Protein AF-A0A484Z1Q2-F1 (afdb_monomer)

Sequence (122 aa):
MNGKHIALFLGIALLGGCTNTKTSPERHAYYFVSHKSSFVGGNYTSSVSQNYRLNVPQFRELYARGKADRAAGRTQEEASAYA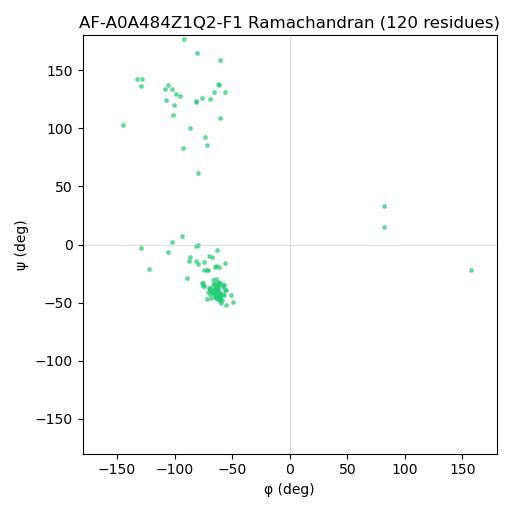QSIRDQLKQDASTDHSFNGNASDTWTSGMEEKDAILFGQ

Solvent-accessible surface area (backbone atoms only — not comparable to full-atom values): 7181 Å² total; per-residue (Å²): 135,66,68,71,56,57,54,53,54,52,56,56,60,66,64,56,76,74,67,64,89,58,54,71,38,47,49,51,24,42,52,48,33,69,58,32,52,95,41,65,40,90,91,54,97,56,52,49,71,58,48,24,66,69,40,29,61,59,35,45,49,55,53,50,48,56,52,50,40,51,74,72,64,57,50,71,66,58,54,48,53,53,52,46,53,53,51,55,50,49,60,60,70,31,53,44,79,43,70,51,96,88,41,94,85,55,66,51,76,44,63,68,54,70,76,45,41,45,78,74,73,98

Nearest PDB structures (foldseek):
  4uic-assembly1_A  TM=3.948E-01  e=6.169E+00  Geobacillus stearothermophilus
  8g3k-assembly1_B  TM=2.793E-01  e=9.052E+00  synthetic construct

Organism: NCBI:txid69218

Structure (mmCIF, N/CA/C/O backbone):
data_AF-A0A484Z1Q2-F1
#
_entry.id   AF-A0A484Z1Q2-F1
#
loop_
_atom_site.group_PDB
_atom_site.id
_atom_site.type_symbol
_atom_site.label_atom_id
_atom_site.label_alt_id
_atom_site.label_comp_id
_atom_site.label_asym_id
_atom_site.label_entity_id
_atom_site.label_seq_id
_atom_site.pdbx_PDB_ins_code
_atom_site.Cartn_x
_atom_site.Cartn_y
_atom_site.Cartn_z
_atom_site.occupancy
_atom_site.B_iso_or_equiv
_atom_site.auth_seq_id
_atom_site.auth_comp_id
_atom_site.auth_asym_id
_atom_site.auth_atom_id
_atom_site.pdbx_PDB_model_num
ATOM 1 N N . MET A 1 1 ? -45.320 18.860 -24.587 1.00 49.09 1 MET A N 1
ATOM 2 C CA . MET A 1 1 ? -44.257 18.087 -23.902 1.00 49.09 1 MET A CA 1
ATOM 3 C C . MET A 1 1 ? -44.031 18.725 -22.537 1.00 49.09 1 MET A C 1
ATOM 5 O O . MET A 1 1 ? -43.560 19.851 -22.475 1.00 49.09 1 MET A O 1
ATOM 9 N N . ASN A 1 2 ? -44.499 18.084 -21.462 1.00 47.12 2 ASN A N 1
ATOM 10 C CA . ASN A 1 2 ? -44.590 18.707 -20.136 1.00 47.12 2 ASN A CA 1
ATOM 11 C C . ASN A 1 2 ? -43.213 18.794 -19.461 1.00 47.12 2 ASN A C 1
ATOM 13 O O . ASN A 1 2 ? -42.553 17.772 -19.279 1.00 47.12 2 ASN A O 1
ATOM 17 N N . GLY A 1 3 ? -42.815 19.999 -19.031 1.00 54.09 3 GLY A N 1
ATOM 18 C CA . GLY A 1 3 ? -41.515 20.287 -18.398 1.00 54.09 3 GLY A CA 1
ATOM 19 C C . GLY A 1 3 ? -41.190 19.448 -17.153 1.00 54.09 3 GLY A C 1
ATOM 20 O O . GLY A 1 3 ? -40.026 19.310 -16.790 1.00 54.09 3 GLY A O 1
ATOM 21 N N . LYS A 1 4 ? -42.195 18.788 -16.561 1.00 54.75 4 LYS A N 1
ATOM 22 C CA . LYS A 1 4 ? -42.025 17.793 -15.491 1.00 54.75 4 LYS A CA 1
ATOM 23 C C . LYS A 1 4 ? -41.195 16.576 -15.920 1.00 54.75 4 LYS A C 1
ATOM 25 O O . LYS A 1 4 ? -40.442 16.048 -15.111 1.00 54.75 4 LYS A O 1
ATOM 30 N N . HIS A 1 5 ? -41.283 16.155 -17.184 1.00 56.66 5 HIS A N 1
ATOM 31 C CA . HIS A 1 5 ? -40.486 15.034 -17.690 1.00 56.66 5 HIS A CA 1
ATOM 32 C C . HIS A 1 5 ? -39.029 15.440 -17.932 1.00 56.66 5 HIS A C 1
ATOM 34 O O . HIS A 1 5 ? -38.128 14.665 -17.640 1.00 56.66 5 HIS A O 1
ATOM 40 N N . ILE A 1 6 ? -38.786 16.676 -18.380 1.00 60.56 6 ILE A N 1
ATOM 41 C CA . ILE A 1 6 ? -37.429 17.194 -18.615 1.00 60.56 6 ILE A CA 1
ATOM 42 C C . ILE A 1 6 ? -36.652 17.286 -17.291 1.00 60.56 6 ILE A C 1
ATOM 44 O O . ILE A 1 6 ? -35.511 16.840 -17.223 1.00 60.56 6 ILE A O 1
ATOM 48 N N . ALA A 1 7 ? -37.286 17.768 -16.217 1.00 59.91 7 ALA A N 1
ATOM 49 C CA . ALA A 1 7 ? -36.662 17.840 -14.892 1.00 59.91 7 ALA A CA 1
ATOM 50 C C . ALA A 1 7 ? -36.322 16.454 -14.306 1.00 59.91 7 ALA A C 1
ATOM 52 O O . ALA A 1 7 ? -35.268 16.284 -13.695 1.00 59.91 7 ALA A O 1
ATOM 53 N N . LEU A 1 8 ? -37.176 15.449 -14.536 1.00 59.50 8 LEU A N 1
ATOM 54 C CA . LEU A 1 8 ? -36.933 14.075 -14.088 1.00 59.50 8 LEU A CA 1
ATOM 55 C C . LEU A 1 8 ? -35.751 13.430 -14.835 1.00 59.50 8 LEU A C 1
ATOM 57 O O . LEU A 1 8 ? -34.919 12.771 -14.216 1.00 59.50 8 LEU A O 1
ATOM 61 N N . PHE A 1 9 ? -35.637 13.663 -16.14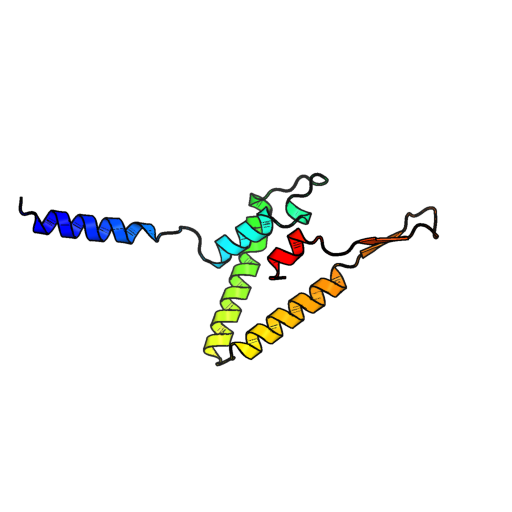7 1.00 59.56 9 PHE A N 1
ATOM 62 C CA . PHE A 1 9 ? -34.519 13.150 -16.947 1.00 59.56 9 PHE A CA 1
ATOM 63 C C . PHE A 1 9 ? -33.184 13.840 -16.620 1.00 59.56 9 PHE A C 1
ATOM 65 O O . PHE A 1 9 ? -32.160 13.160 -16.541 1.00 59.56 9 PHE A O 1
ATOM 72 N N . LEU A 1 10 ? -33.177 15.152 -16.347 1.00 60.28 10 LEU A N 1
ATOM 73 C CA . LEU A 1 10 ? -31.969 15.854 -15.889 1.00 60.28 10 LEU A CA 1
ATOM 74 C C . LEU A 1 10 ? -31.515 15.405 -14.489 1.00 60.28 10 LEU A C 1
ATOM 76 O O . LEU A 1 10 ? -30.313 15.295 -14.250 1.00 60.28 10 LEU A O 1
ATOM 80 N N . GLY A 1 11 ? -32.449 15.086 -13.585 1.00 59.09 11 GLY A N 1
ATOM 81 C CA . GLY A 1 11 ? -32.124 14.571 -12.250 1.00 59.09 11 GLY A CA 1
ATOM 82 C C . GLY A 1 11 ? -31.410 13.213 -12.276 1.00 59.09 11 GLY A C 1
ATOM 83 O O . GLY A 1 11 ? -30.476 12.993 -11.509 1.00 59.09 11 GLY A O 1
ATOM 84 N N . ILE A 1 12 ? -31.789 12.322 -13.198 1.00 59.62 12 ILE A N 1
ATOM 85 C CA . ILE A 1 12 ? -31.157 11.000 -13.354 1.00 59.62 12 ILE A CA 1
ATOM 86 C C . ILE A 1 12 ? -29.775 11.120 -14.020 1.00 59.62 12 ILE A C 1
ATOM 88 O O . ILE A 1 12 ? -28.843 10.416 -13.630 1.00 59.62 12 ILE A O 1
ATOM 92 N N . ALA A 1 13 ? -29.602 12.049 -14.967 1.00 59.50 13 ALA A N 1
ATOM 93 C CA . ALA A 1 13 ? -28.312 12.292 -15.618 1.00 59.50 13 ALA A CA 1
ATOM 94 C C . ALA A 1 13 ? -27.248 12.849 -14.649 1.00 59.50 13 ALA A C 1
ATOM 96 O O . ALA A 1 13 ? -26.076 12.489 -14.751 1.00 59.50 13 ALA A O 1
ATOM 97 N N . LEU A 1 14 ? -27.651 13.662 -13.665 1.00 55.22 14 LEU A N 1
ATOM 98 C CA . LEU A 1 14 ? -26.743 14.212 -12.648 1.00 55.22 14 LEU A CA 1
ATOM 99 C C . LEU A 1 14 ? -26.314 13.177 -11.589 1.00 55.22 14 LEU A C 1
ATOM 101 O O . LEU A 1 14 ? -25.245 13.320 -11.001 1.00 55.22 14 LEU A O 1
ATOM 105 N N . LEU A 1 15 ? -27.079 12.097 -11.395 1.00 55.31 15 LEU A N 1
ATOM 106 C CA . LEU A 1 15 ? -26.704 10.976 -10.518 1.00 55.31 15 LEU A CA 1
ATOM 107 C C . LEU A 1 15 ? -25.737 9.977 -11.189 1.00 55.31 15 LEU A C 1
ATOM 109 O O . LEU A 1 15 ? -25.100 9.178 -10.503 1.00 55.31 15 LEU A O 1
ATOM 113 N N . GLY A 1 16 ? -25.572 10.035 -12.517 1.00 55.06 16 GLY A N 1
ATOM 114 C CA . GLY A 1 16 ? -24.640 9.180 -13.271 1.00 55.06 16 GLY A CA 1
ATOM 115 C C . GLY A 1 16 ? -23.157 9.555 -13.120 1.00 55.06 16 GLY A C 1
ATOM 116 O O . GLY A 1 16 ? -22.279 8.745 -13.430 1.00 55.06 16 GLY A O 1
ATOM 117 N N . GLY A 1 17 ? -22.864 10.752 -12.598 1.00 49.34 17 GLY A N 1
ATOM 118 C CA . GLY A 1 17 ? -21.502 11.27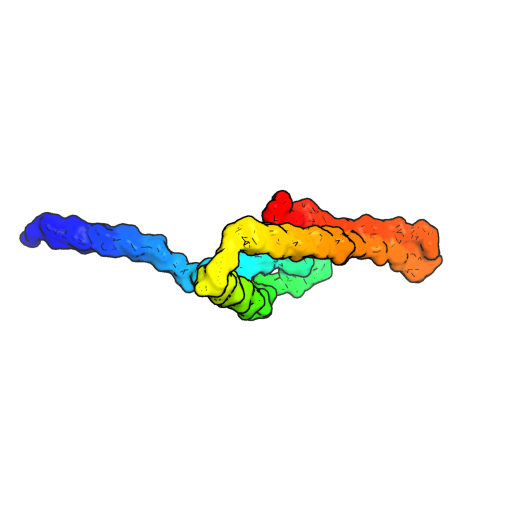5 -12.425 1.00 49.34 17 GLY A CA 1
ATOM 119 C C . GLY A 1 17 ? -20.666 10.583 -11.339 1.00 49.34 17 GLY A C 1
ATOM 120 O O . GLY A 1 17 ? -19.457 10.792 -11.275 1.00 49.34 17 GLY A O 1
ATOM 121 N N . CYS A 1 18 ? -21.267 9.727 -10.506 1.00 56.47 18 CYS A N 1
ATOM 122 C CA . CYS A 1 18 ? -20.554 8.971 -9.468 1.00 56.47 18 CYS A CA 1
ATOM 123 C C . CYS A 1 18 ? -20.107 7.570 -9.912 1.00 56.47 18 CYS A C 1
ATOM 125 O O . CYS A 1 18 ? -19.597 6.802 -9.094 1.00 56.47 18 CYS A O 1
ATOM 127 N N . THR A 1 19 ? -20.248 7.222 -11.194 1.00 54.78 19 THR A N 1
ATOM 128 C CA . THR A 1 19 ? -19.752 5.947 -11.735 1.00 54.78 19 THR A CA 1
ATOM 129 C C . THR A 1 19 ? -18.245 6.018 -11.994 1.00 54.78 19 THR A C 1
ATOM 131 O O . THR A 1 19 ? -17.758 5.887 -13.114 1.00 54.78 19 THR A O 1
ATOM 134 N N . ASN A 1 20 ? -17.458 6.234 -10.936 1.00 57.72 20 ASN A N 1
ATOM 135 C CA . ASN A 1 20 ? -16.029 5.963 -11.023 1.00 57.72 20 ASN A CA 1
ATOM 136 C C . ASN A 1 20 ? -15.885 4.465 -11.328 1.00 57.72 20 ASN A C 1
ATOM 138 O O . ASN A 1 20 ? -16.208 3.626 -10.490 1.00 57.72 20 ASN A O 1
ATOM 142 N N . THR A 1 21 ? -15.472 4.133 -12.552 1.00 70.81 21 THR A N 1
ATOM 143 C CA . THR A 1 21 ? -15.410 2.745 -13.044 1.00 70.81 21 THR A CA 1
ATOM 144 C C . THR A 1 21 ? -14.456 1.880 -12.228 1.00 70.81 21 THR A C 1
ATOM 146 O O . THR A 1 21 ? -14.562 0.657 -12.260 1.00 70.81 21 THR A O 1
ATOM 149 N N . LYS A 1 22 ? -13.541 2.511 -11.482 1.00 79.75 22 LYS A N 1
ATOM 150 C CA . LYS A 1 22 ? -12.619 1.842 -10.570 1.00 79.75 22 LYS A CA 1
ATOM 151 C C . LYS A 1 22 ? -13.168 1.837 -9.152 1.00 79.75 22 LYS A C 1
ATOM 153 O O . LYS A 1 22 ? -13.465 2.880 -8.563 1.00 79.75 22 LYS A O 1
ATOM 158 N N . THR A 1 23 ? -13.207 0.645 -8.577 1.00 90.44 23 THR A N 1
ATOM 159 C CA . THR A 1 23 ? -13.467 0.435 -7.154 1.00 90.44 23 THR A CA 1
ATOM 160 C C . THR A 1 23 ? -12.396 1.122 -6.297 1.00 90.44 23 THR A C 1
ATOM 162 O O . THR A 1 23 ? -11.284 1.391 -6.750 1.00 90.44 23 THR A O 1
ATOM 165 N N . SER A 1 24 ? -12.702 1.393 -5.025 1.00 90.69 24 SER A N 1
ATOM 166 C CA . SER A 1 24 ? -11.734 1.980 -4.083 1.00 90.69 24 SER A CA 1
ATOM 167 C C . SER A 1 24 ? -10.362 1.270 -4.056 1.00 90.69 24 SER A C 1
ATOM 169 O O . SER A 1 24 ? -9.356 1.959 -4.244 1.00 90.69 24 SER A O 1
ATOM 171 N N . PRO A 1 25 ? -10.273 -0.077 -3.930 1.00 93.19 25 PRO A N 1
ATOM 172 C CA . PRO A 1 25 ? -8.981 -0.770 -3.964 1.00 93.19 25 PRO A CA 1
ATOM 173 C C . PRO A 1 25 ? -8.230 -0.585 -5.286 1.00 93.19 25 PRO A C 1
ATOM 175 O O . PRO A 1 25 ? -7.011 -0.478 -5.277 1.00 93.19 25 PRO A O 1
ATOM 178 N N . GLU A 1 26 ? -8.925 -0.495 -6.420 1.00 93.00 26 GLU A N 1
ATOM 179 C CA . GLU A 1 26 ? -8.285 -0.263 -7.721 1.00 93.00 26 GLU A CA 1
ATOM 180 C C . GLU A 1 26 ? -7.713 1.147 -7.835 1.00 93.00 26 GLU A 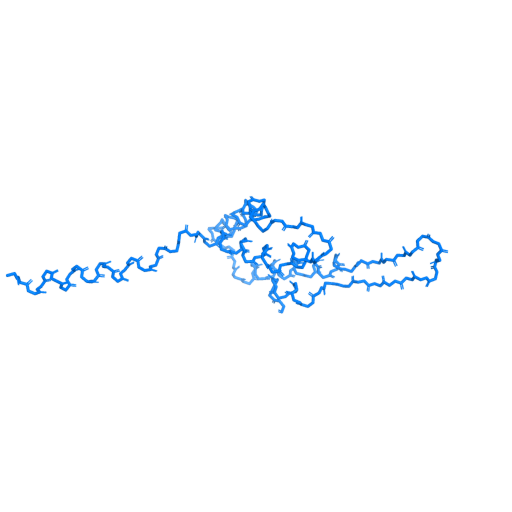C 1
ATOM 182 O O . GLU A 1 26 ? -6.606 1.327 -8.336 1.00 93.00 26 GLU A O 1
ATOM 187 N N . ARG A 1 27 ? -8.422 2.161 -7.336 1.00 92.31 27 ARG A N 1
ATOM 188 C CA . ARG A 1 27 ? -7.889 3.529 -7.326 1.00 92.31 27 ARG A CA 1
ATOM 189 C C . ARG A 1 27 ? -6.659 3.645 -6.434 1.00 92.31 27 ARG A C 1
ATOM 191 O O . ARG A 1 27 ? -5.683 4.258 -6.850 1.00 92.31 27 ARG A O 1
ATOM 198 N N . HIS A 1 28 ? -6.695 3.047 -5.243 1.00 93.00 28 HIS A N 1
ATOM 199 C CA . HIS A 1 28 ? -5.557 3.087 -4.324 1.00 93.00 28 HIS A CA 1
ATOM 200 C C . HIS A 1 28 ? -4.372 2.274 -4.843 1.00 93.00 28 HIS A C 1
ATOM 202 O O . HIS A 1 28 ? -3.249 2.761 -4.776 1.00 93.00 28 HIS A O 1
ATOM 208 N N . ALA A 1 29 ? -4.613 1.113 -5.459 1.00 93.62 29 ALA A N 1
ATOM 209 C CA . ALA A 1 29 ? -3.561 0.354 -6.126 1.00 93.62 29 ALA A CA 1
ATOM 210 C C . ALA A 1 29 ? -2.918 1.164 -7.257 1.00 93.62 29 ALA A C 1
ATOM 212 O O . ALA A 1 29 ? -1.696 1.240 -7.329 1.00 93.62 29 ALA A O 1
ATOM 213 N N . TYR A 1 30 ? -3.728 1.797 -8.115 1.00 92.88 30 TYR A N 1
ATOM 214 C CA . TYR A 1 30 ? -3.226 2.629 -9.210 1.00 92.88 30 TYR A CA 1
ATOM 215 C C . TYR A 1 30 ? -2.395 3.806 -8.693 1.00 92.88 30 TYR A C 1
ATOM 217 O O . TYR A 1 30 ? -1.279 4.012 -9.159 1.00 92.88 30 TYR A O 1
ATOM 225 N N . TYR A 1 31 ? -2.918 4.533 -7.702 1.00 91.94 31 TYR A N 1
ATOM 226 C CA . TYR A 1 31 ? -2.222 5.664 -7.094 1.00 91.94 31 TYR A CA 1
ATOM 227 C C . TYR A 1 31 ? -0.892 5.239 -6.465 1.00 91.94 31 TYR A C 1
ATOM 229 O O . TYR A 1 31 ? 0.124 5.890 -6.682 1.00 91.94 31 TYR A O 1
ATOM 237 N N . PHE A 1 32 ? -0.877 4.120 -5.741 1.00 91.38 32 PHE A N 1
ATOM 238 C CA . PHE A 1 32 ? 0.338 3.586 -5.137 1.00 91.38 32 PHE A CA 1
ATOM 239 C C . PHE A 1 32 ? 1.406 3.276 -6.191 1.00 91.38 32 PHE A C 1
ATOM 241 O O . PHE A 1 32 ? 2.535 3.753 -6.089 1.00 91.38 32 PHE A O 1
ATOM 248 N N . VAL A 1 33 ? 1.052 2.537 -7.250 1.00 90.50 33 VAL A N 1
ATOM 249 C CA . VAL A 1 33 ? 2.039 2.137 -8.267 1.00 90.50 33 VAL A CA 1
ATOM 250 C C . VAL A 1 33 ? 2.512 3.287 -9.152 1.00 90.50 33 VAL A C 1
ATOM 252 O O . VAL A 1 33 ? 3.582 3.185 -9.744 1.00 90.50 33 VAL A O 1
ATOM 255 N N . SER A 1 34 ? 1.737 4.368 -9.256 1.00 89.44 34 SER A N 1
ATOM 256 C CA . SER A 1 34 ? 2.109 5.544 -10.046 1.00 89.44 34 SER A CA 1
ATOM 257 C C . SER A 1 34 ? 2.951 6.563 -9.277 1.00 89.44 34 SER A C 1
ATOM 259 O O . SER A 1 34 ? 3.442 7.500 -9.895 1.00 89.44 34 SER A O 1
ATOM 261 N N . HIS A 1 35 ? 3.087 6.423 -7.956 1.00 89.19 35 HIS A N 1
ATOM 262 C CA . HIS A 1 35 ? 3.813 7.388 -7.119 1.00 89.19 35 HIS A CA 1
ATOM 263 C C . HIS A 1 35 ? 4.968 6.766 -6.339 1.00 89.19 35 HIS A C 1
ATOM 265 O O . HIS A 1 35 ? 5.884 7.487 -5.956 1.00 89.19 35 HIS A O 1
ATOM 271 N N . LYS A 1 36 ? 4.964 5.445 -6.124 1.00 86.56 36 LYS A N 1
ATOM 272 C CA . LYS A 1 36 ? 6.056 4.791 -5.409 1.00 86.56 36 LYS A CA 1
ATOM 273 C C . LYS A 1 36 ? 7.333 4.810 -6.245 1.00 86.56 36 LYS A C 1
ATOM 275 O O . LYS A 1 36 ? 7.368 4.274 -7.353 1.00 86.56 36 LYS A O 1
ATOM 280 N N . SER A 1 37 ? 8.409 5.328 -5.671 1.00 82.31 37 SER A N 1
ATOM 281 C CA . SER A 1 37 ? 9.698 5.566 -6.327 1.00 82.31 37 SER A CA 1
ATOM 282 C C . SER A 1 37 ? 10.314 4.308 -6.927 1.00 82.31 37 SER A C 1
ATOM 284 O O . SER A 1 37 ? 10.846 4.359 -8.029 1.00 82.31 37 SER A O 1
ATOM 286 N N . SER A 1 38 ? 10.141 3.144 -6.300 1.00 77.31 38 SER A N 1
ATOM 287 C CA . SER A 1 38 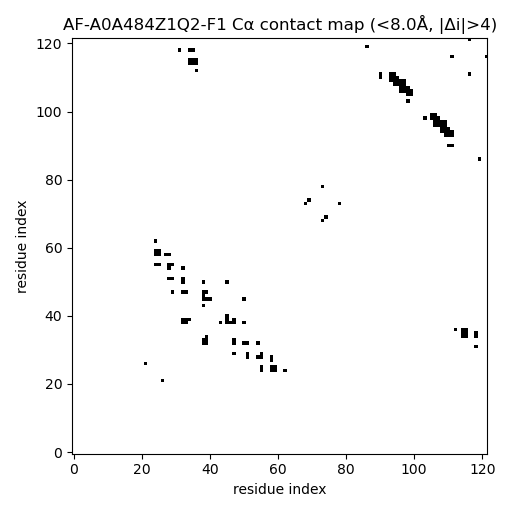? 10.596 1.865 -6.872 1.00 77.31 38 SER A CA 1
ATOM 288 C C . SER A 1 38 ? 9.874 1.461 -8.167 1.00 77.31 38 SER A C 1
ATOM 290 O O . SER A 1 38 ? 10.374 0.619 -8.906 1.00 77.31 38 SER A O 1
ATOM 292 N N . PHE A 1 39 ? 8.699 2.032 -8.450 1.00 78.00 39 PHE A N 1
ATOM 293 C CA . PHE A 1 39 ? 7.927 1.787 -9.671 1.00 78.00 39 PHE A CA 1
ATOM 294 C C . PHE A 1 39 ? 7.982 2.935 -10.676 1.00 78.00 39 PHE A C 1
ATOM 296 O O . PHE A 1 39 ? 7.453 2.768 -11.769 1.00 78.00 39 PHE A O 1
ATOM 303 N N . VAL A 1 40 ? 8.580 4.080 -10.346 1.00 74.12 40 VAL A N 1
ATOM 304 C CA . VAL A 1 40 ? 8.688 5.231 -11.267 1.00 74.12 40 VAL A CA 1
ATOM 305 C C . VAL A 1 40 ? 10.108 5.784 -11.388 1.00 74.12 40 VAL A C 1
ATOM 307 O O . VAL A 1 40 ? 10.348 6.707 -12.161 1.00 74.12 40 VAL A O 1
ATOM 310 N N . GLY A 1 41 ? 11.057 5.239 -10.629 1.00 68.44 41 GLY A N 1
ATOM 311 C CA . GLY A 1 41 ? 12.452 5.652 -10.641 1.00 68.44 41 GLY A CA 1
ATOM 312 C C . GLY A 1 41 ? 13.108 5.353 -11.985 1.00 68.44 41 GLY A C 1
ATOM 313 O O . GLY A 1 41 ? 13.031 4.235 -12.488 1.00 68.44 41 GLY A O 1
ATOM 314 N N . GLY A 1 42 ? 13.795 6.351 -12.545 1.00 60.66 42 GLY A N 1
ATOM 315 C CA . GLY A 1 42 ? 14.376 6.305 -13.893 1.00 60.66 42 GLY A CA 1
ATOM 316 C C . GLY A 1 42 ? 15.474 5.258 -14.122 1.00 60.66 42 GLY A C 1
ATOM 317 O O . GLY A 1 42 ? 15.916 5.102 -15.255 1.00 60.66 42 GLY A O 1
ATOM 318 N N . ASN A 1 43 ? 15.897 4.527 -13.085 1.00 65.69 43 ASN A N 1
ATOM 319 C CA . ASN A 1 43 ? 16.885 3.450 -13.203 1.00 65.69 43 ASN A CA 1
ATOM 320 C C . ASN A 1 43 ? 16.305 2.126 -13.726 1.00 65.69 43 ASN A C 1
ATOM 322 O O . ASN A 1 43 ? 17.076 1.274 -14.163 1.00 65.69 43 ASN A O 1
ATOM 326 N N . TYR A 1 44 ? 14.983 1.930 -13.701 1.00 63.19 44 TYR A N 1
ATOM 327 C CA . TYR A 1 44 ? 14.349 0.688 -14.155 1.00 63.19 44 TYR A CA 1
ATOM 328 C C . TYR A 1 44 ? 13.232 0.971 -15.161 1.00 63.19 44 TYR A C 1
ATOM 330 O O . TYR A 1 44 ? 12.461 1.914 -15.004 1.00 63.19 44 TYR A O 1
ATOM 338 N N . THR A 1 45 ? 13.092 0.116 -16.181 1.00 66.94 45 THR A N 1
ATOM 339 C CA . THR A 1 45 ? 11.921 0.147 -17.067 1.00 66.94 45 THR A CA 1
ATOM 340 C C . THR A 1 45 ? 10.722 -0.426 -16.316 1.00 66.94 45 THR A C 1
ATOM 342 O O . THR A 1 45 ? 10.508 -1.640 -16.283 1.00 66.94 45 THR A O 1
ATOM 345 N N . SER A 1 46 ? 9.945 0.430 -15.669 1.00 75.12 46 SER A N 1
ATOM 346 C CA . SER A 1 46 ? 8.767 0.026 -14.910 1.00 75.12 46 SER A CA 1
ATOM 347 C C . SER A 1 46 ? 7.482 0.317 -15.687 1.00 75.12 46 SER A C 1
ATOM 349 O O . SER A 1 46 ? 7.276 1.391 -16.248 1.00 75.12 46 SER A O 1
ATOM 351 N N . SER A 1 47 ? 6.577 -0.661 -15.720 1.00 86.00 47 SER A N 1
ATOM 352 C CA . SER A 1 47 ? 5.257 -0.492 -16.326 1.00 86.00 47 SER A CA 1
ATOM 353 C C . SER A 1 47 ? 4.211 -0.273 -15.242 1.00 86.00 47 SER A C 1
ATOM 355 O O . SER A 1 47 ? 3.874 -1.193 -14.493 1.00 86.00 47 SER A O 1
ATOM 357 N N . VAL A 1 48 ? 3.649 0.938 -15.184 1.00 86.62 48 VAL A N 1
ATOM 358 C CA . VAL A 1 48 ? 2.546 1.273 -14.266 1.00 86.62 48 VAL A CA 1
ATOM 359 C C . VAL A 1 48 ? 1.364 0.323 -14.471 1.00 86.62 48 VAL A C 1
ATOM 361 O O . VAL A 1 48 ? 0.766 -0.127 -13.499 1.00 86.62 48 VAL A O 1
ATOM 364 N N . SER A 1 49 ? 1.046 -0.049 -15.716 1.00 87.25 49 SER A N 1
ATOM 365 C CA . SER A 1 49 ? -0.079 -0.945 -16.011 1.00 87.25 49 SER A CA 1
ATOM 366 C C . SER A 1 49 ? 0.167 -2.378 -15.529 1.00 87.25 49 SER A C 1
ATOM 368 O O . SER A 1 49 ? -0.750 -3.022 -15.013 1.00 87.25 49 SER A O 1
ATOM 370 N N . GLN A 1 50 ? 1.400 -2.874 -15.645 1.00 89.06 50 GLN A N 1
ATOM 371 C CA . GLN A 1 50 ? 1.772 -4.196 -15.147 1.00 89.06 50 GLN A CA 1
ATOM 372 C C . GLN A 1 50 ? 1.828 -4.212 -13.619 1.00 89.06 50 GLN A C 1
ATOM 374 O O . GLN A 1 50 ? 1.217 -5.082 -13.001 1.00 89.06 50 GLN A O 1
ATOM 379 N N . ASN A 1 51 ? 2.466 -3.212 -13.009 1.00 90.06 51 ASN A N 1
ATOM 380 C CA . ASN A 1 51 ? 2.514 -3.071 -11.556 1.00 90.06 51 ASN A CA 1
ATOM 381 C C . ASN A 1 51 ? 1.107 -2.925 -10.970 1.00 90.06 51 ASN A C 1
ATOM 383 O O . ASN A 1 51 ? 0.787 -3.585 -9.985 1.00 90.06 51 ASN A O 1
ATOM 387 N N . TYR A 1 52 ? 0.229 -2.153 -11.613 1.00 91.88 52 TYR A N 1
ATOM 388 C CA . TYR A 1 52 ? -1.179 -2.053 -11.235 1.00 91.88 52 TYR A CA 1
ATOM 389 C C . TYR A 1 52 ? -1.845 -3.434 -11.197 1.00 91.88 52 TYR A C 1
ATOM 391 O O . TYR A 1 52 ? -2.415 -3.812 -10.174 1.00 91.88 52 TYR A O 1
ATOM 399 N N . ARG A 1 53 ? -1.720 -4.228 -12.270 1.00 92.38 53 ARG A N 1
ATOM 400 C CA . ARG A 1 53 ? -2.297 -5.583 -12.334 1.00 92.38 53 ARG A CA 1
ATOM 401 C C . ARG A 1 53 ? -1.784 -6.498 -11.220 1.00 92.38 53 ARG A C 1
ATOM 403 O O . ARG A 1 53 ? -2.564 -7.300 -10.716 1.00 92.38 53 ARG A O 1
ATOM 410 N N . LEU A 1 54 ? -0.512 -6.370 -10.843 1.00 92.56 54 LEU A N 1
ATOM 411 C CA . LEU A 1 54 ? 0.103 -7.167 -9.779 1.00 92.56 54 LEU A CA 1
ATOM 412 C C . LEU A 1 54 ? -0.327 -6.724 -8.373 1.00 92.56 54 LEU A C 1
ATOM 414 O O . LEU A 1 54 ? -0.460 -7.564 -7.491 1.00 92.56 54 LEU A O 1
ATOM 418 N N . ASN A 1 55 ? -0.584 -5.430 -8.165 1.00 92.88 55 ASN A N 1
ATOM 419 C CA . ASN A 1 55 ? -0.899 -4.885 -6.840 1.00 92.88 55 ASN A CA 1
ATOM 420 C C . ASN A 1 55 ? -2.404 -4.909 -6.516 1.00 92.88 55 ASN A C 1
ATOM 422 O O . ASN A 1 55 ? -2.779 -5.045 -5.353 1.00 92.88 55 ASN A O 1
ATOM 426 N N . VAL A 1 56 ? -3.295 -4.822 -7.513 1.00 95.00 56 VAL A N 1
ATOM 427 C CA . VAL A 1 56 ? -4.758 -4.813 -7.287 1.00 95.00 56 VAL A CA 1
ATOM 428 C C . VAL A 1 56 ? -5.264 -5.960 -6.395 1.00 95.00 56 VAL A C 1
ATOM 430 O O . VAL A 1 56 ? -6.086 -5.676 -5.520 1.00 95.00 56 VAL A O 1
ATOM 433 N N . PRO A 1 57 ? -4.824 -7.227 -6.552 1.00 96.38 57 PRO A N 1
ATOM 434 C CA . PRO A 1 57 ? -5.268 -8.318 -5.682 1.00 96.38 57 PRO A CA 1
ATOM 435 C C . PRO A 1 57 ? -4.987 -8.059 -4.199 1.00 96.38 57 PRO A C 1
ATOM 437 O O . PRO A 1 57 ? -5.887 -8.227 -3.379 1.00 96.38 57 PRO A O 1
ATOM 440 N N . GLN A 1 58 ? -3.795 -7.555 -3.868 1.00 93.62 58 GLN A N 1
ATOM 441 C CA . GLN A 1 58 ? -3.411 -7.240 -2.491 1.00 93.62 58 GLN A CA 1
ATOM 442 C C . GLN A 1 58 ? -4.286 -6.126 -1.907 1.00 93.62 58 GLN A C 1
ATOM 444 O O . GLN A 1 58 ? -4.806 -6.252 -0.800 1.00 93.62 58 GLN A O 1
ATOM 449 N N . PHE A 1 59 ? -4.530 -5.055 -2.667 1.00 94.56 59 PHE A N 1
ATOM 450 C CA . PHE A 1 59 ? -5.439 -3.995 -2.223 1.00 94.56 59 PHE A CA 1
ATOM 451 C C . PHE A 1 59 ? -6.866 -4.522 -2.024 1.00 94.56 59 PHE A C 1
ATOM 453 O O . PHE A 1 59 ? -7.526 -4.163 -1.051 1.00 94.56 59 PHE A O 1
ATOM 460 N N . ARG A 1 60 ? -7.358 -5.404 -2.901 1.00 95.88 60 ARG A N 1
ATOM 461 C CA . ARG A 1 60 ? -8.680 -6.029 -2.732 1.00 95.88 60 ARG A CA 1
ATOM 462 C C . ARG A 1 60 ? -8.750 -6.885 -1.468 1.00 95.88 60 ARG A C 1
ATOM 464 O O . ARG A 1 60 ? -9.752 -6.804 -0.759 1.00 95.88 60 ARG A O 1
ATOM 471 N N . GLU A 1 61 ? -7.706 -7.652 -1.174 1.00 95.50 61 GLU A N 1
ATOM 472 C CA . GLU A 1 61 ? -7.616 -8.464 0.041 1.00 95.50 61 GLU A CA 1
ATOM 473 C C . GLU A 1 61 ? -7.619 -7.593 1.303 1.00 95.50 61 GLU A C 1
ATOM 475 O O . GLU A 1 61 ? -8.420 -7.834 2.206 1.00 95.50 61 GLU A O 1
ATOM 480 N N . LEU A 1 62 ? -6.815 -6.526 1.339 1.00 92.12 62 LEU A N 1
ATOM 481 C CA . LEU A 1 62 ? -6.787 -5.581 2.462 1.00 92.12 62 LEU A CA 1
ATOM 482 C C . LEU A 1 62 ? -8.166 -4.954 2.710 1.00 92.12 62 LEU A C 1
ATOM 484 O O . LEU A 1 62 ? -8.629 -4.883 3.849 1.00 92.12 62 LEU A O 1
ATOM 488 N N . TYR A 1 63 ? -8.871 -4.565 1.644 1.00 93.62 63 TYR A N 1
ATOM 489 C CA . TYR A 1 63 ? -10.245 -4.068 1.743 1.00 93.62 63 TYR A CA 1
ATOM 490 C C . TYR A 1 63 ? -11.231 -5.137 2.226 1.00 93.62 63 TYR A C 1
ATOM 492 O O . TYR A 1 63 ? -12.161 -4.825 2.974 1.00 93.62 63 TYR A O 1
ATOM 500 N N . ALA A 1 64 ? -11.071 -6.388 1.792 1.00 95.12 64 ALA A N 1
ATOM 501 C CA . ALA A 1 64 ? -11.897 -7.495 2.259 1.00 95.12 64 ALA A CA 1
ATOM 502 C C . ALA A 1 64 ? -11.673 -7.761 3.753 1.00 95.12 64 ALA A C 1
ATOM 504 O O . ALA A 1 64 ? -12.654 -7.849 4.494 1.00 95.12 64 ALA A O 1
ATOM 505 N N . ARG A 1 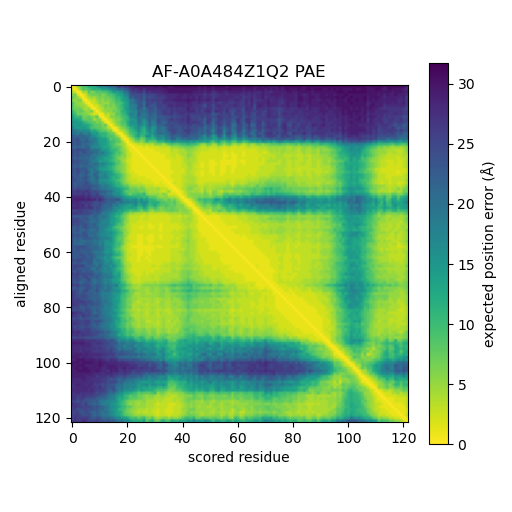65 ? -10.413 -7.777 4.206 1.00 92.56 65 ARG A N 1
ATOM 506 C CA . ARG A 1 65 ? -10.049 -7.887 5.623 1.00 92.56 65 ARG A CA 1
ATOM 507 C C . ARG A 1 65 ? -10.636 -6.737 6.436 1.00 92.56 65 ARG A C 1
ATOM 509 O O . ARG A 1 65 ? -11.315 -7.000 7.416 1.00 92.56 65 ARG A O 1
ATOM 516 N N . GLY A 1 66 ? -10.505 -5.489 5.986 1.00 91.38 66 GLY A N 1
ATOM 517 C CA . GLY A 1 66 ? -11.091 -4.340 6.688 1.00 91.38 66 GLY A CA 1
ATOM 518 C C . GLY A 1 66 ? -12.622 -4.405 6.812 1.00 91.38 66 GLY A C 1
ATOM 519 O O . GLY A 1 66 ? -13.189 -3.976 7.817 1.00 91.38 66 GLY A O 1
ATOM 520 N N . LYS A 1 67 ? -13.318 -4.977 5.819 1.00 93.06 67 LYS A N 1
ATOM 521 C CA . LYS A 1 67 ? -14.764 -5.246 5.923 1.00 93.06 67 LYS A CA 1
ATOM 522 C C . LYS A 1 67 ? -15.071 -6.349 6.939 1.00 93.06 67 LYS A C 1
ATOM 524 O O . LYS A 1 67 ? -16.027 -6.197 7.694 1.00 93.06 67 LYS A O 1
ATOM 529 N N . ALA A 1 68 ? -14.286 -7.424 6.951 1.00 94.62 68 ALA A N 1
ATOM 530 C CA . ALA A 1 68 ? -14.438 -8.519 7.907 1.00 94.62 68 ALA A CA 1
ATOM 531 C C . ALA A 1 68 ? -14.156 -8.057 9.345 1.00 94.62 68 ALA A C 1
ATOM 533 O O . ALA A 1 68 ? -14.932 -8.359 10.241 1.00 94.62 68 ALA A O 1
ATOM 534 N N . ASP A 1 69 ? -13.118 -7.249 9.545 1.00 93.00 69 ASP A N 1
ATOM 535 C CA . ASP A 1 69 ? -12.750 -6.660 10.833 1.00 93.00 69 ASP A CA 1
ATOM 536 C C . ASP A 1 69 ? -13.868 -5.778 11.393 1.00 93.00 69 ASP A C 1
ATOM 538 O O . ASP A 1 69 ? -14.247 -5.914 12.555 1.00 93.00 69 ASP A O 1
ATOM 542 N N . ARG A 1 70 ? -14.461 -4.929 10.541 1.00 91.44 70 ARG A N 1
ATOM 543 C CA . ARG A 1 70 ? -15.635 -4.132 10.915 1.00 91.44 70 ARG A CA 1
ATOM 544 C C . ARG A 1 70 ? -16.827 -5.021 11.276 1.00 91.44 70 ARG A C 1
ATOM 546 O O . ARG A 1 70 ? -17.525 -4.729 12.238 1.00 91.44 70 ARG A O 1
ATOM 553 N N . ALA A 1 71 ? -17.064 -6.094 10.518 1.00 94.94 71 ALA A N 1
ATOM 554 C CA . ALA A 1 71 ? -18.136 -7.046 10.812 1.00 94.94 71 ALA A CA 1
ATOM 555 C C . ALA A 1 71 ? -17.891 -7.828 12.116 1.00 94.94 71 ALA A C 1
ATOM 557 O O . ALA A 1 71 ? -18.844 -8.174 12.805 1.00 94.94 71 ALA A O 1
ATOM 558 N N . ALA A 1 72 ? -16.626 -8.058 12.475 1.00 94.69 72 ALA A N 1
ATOM 559 C CA . ALA A 1 72 ? -16.206 -8.677 13.729 1.00 94.69 72 ALA A CA 1
ATOM 560 C C . ALA A 1 72 ? -16.211 -7.707 14.928 1.00 94.69 72 ALA A C 1
ATOM 562 O O . ALA A 1 72 ? -15.889 -8.119 16.038 1.00 94.69 72 ALA A O 1
ATOM 563 N N . GLY A 1 73 ? -16.571 -6.435 14.722 1.00 94.62 73 GLY A N 1
ATOM 564 C CA . GLY A 1 73 ? -16.676 -5.438 15.787 1.00 94.62 73 GLY A CA 1
ATOM 565 C C . GLY A 1 73 ? -15.356 -4.784 16.196 1.00 94.62 73 GLY A C 1
ATOM 566 O O . GLY A 1 73 ? -15.323 -4.145 17.244 1.00 94.62 73 GLY A O 1
ATOM 567 N N . ARG A 1 74 ? -14.287 -4.906 15.392 1.00 93.00 74 ARG A N 1
ATOM 568 C CA . ARG A 1 74 ? -13.030 -4.193 15.669 1.00 93.00 74 ARG A CA 1
ATOM 569 C C . ARG A 1 74 ? -13.244 -2.686 15.656 1.00 93.00 74 ARG A C 1
ATOM 571 O O . ARG A 1 74 ? -13.922 -2.158 14.764 1.00 93.00 74 ARG A O 1
ATOM 578 N N . THR A 1 75 ? -12.638 -2.001 16.616 1.00 93.44 75 THR A N 1
ATOM 579 C CA . THR A 1 75 ? -12.781 -0.550 16.735 1.00 93.44 75 THR A CA 1
ATOM 580 C C . THR A 1 75 ? -11.865 0.185 15.759 1.00 93.44 75 THR A C 1
ATOM 582 O O . THR A 1 75 ? -10.934 -0.372 15.165 1.00 93.44 75 THR A O 1
ATOM 585 N N . GLN A 1 76 ? -12.138 1.474 15.563 1.00 89.25 76 GLN A N 1
ATOM 586 C CA . GLN A 1 76 ? -11.293 2.321 14.728 1.00 89.25 76 GLN A CA 1
ATOM 587 C C . GLN A 1 76 ? -9.894 2.489 15.334 1.00 89.25 76 GLN A C 1
ATOM 589 O O . GLN A 1 76 ? -8.912 2.566 14.593 1.00 89.25 76 GLN A O 1
ATOM 594 N N . GLU A 1 77 ? -9.797 2.527 16.660 1.00 92.19 77 GLU A N 1
ATOM 595 C CA . GLU A 1 77 ? -8.545 2.647 17.402 1.00 92.19 77 GLU A CA 1
ATOM 596 C C . GLU A 1 77 ? -7.672 1.410 17.176 1.00 92.19 77 GLU A C 1
ATOM 598 O O . GLU A 1 77 ? -6.498 1.554 16.845 1.00 92.19 77 GLU A O 1
ATOM 603 N N . GLU A 1 78 ? -8.251 0.207 17.248 1.00 90.56 78 GLU A N 1
ATOM 604 C CA . GLU A 1 78 ? -7.546 -1.051 16.967 1.00 90.56 78 GLU A CA 1
ATOM 605 C C . GLU A 1 78 ? -7.036 -1.107 15.522 1.00 90.56 78 GLU A C 1
ATOM 607 O O . GLU A 1 78 ? -5.876 -1.443 15.272 1.00 90.56 78 GLU A O 1
ATOM 612 N N . ALA A 1 79 ? -7.881 -0.728 14.559 1.00 89.12 79 ALA A N 1
ATOM 613 C CA . ALA A 1 79 ? -7.489 -0.668 13.154 1.00 89.12 79 ALA A CA 1
ATOM 614 C C . ALA A 1 79 ? -6.374 0.366 12.910 1.00 89.12 79 ALA A C 1
ATOM 616 O O . ALA A 1 79 ? -5.462 0.119 12.119 1.00 89.12 79 ALA A O 1
ATOM 617 N N . SER A 1 80 ? -6.425 1.506 13.603 1.00 89.94 80 SER A N 1
ATOM 618 C CA . SER A 1 80 ? -5.416 2.565 13.498 1.00 89.94 80 SER A CA 1
ATOM 619 C C . SER A 1 80 ? -4.093 2.150 14.138 1.00 89.94 80 SER A C 1
ATOM 621 O O . SER A 1 80 ? -3.041 2.383 13.549 1.00 89.94 80 SER A O 1
ATOM 623 N N . ALA A 1 81 ? -4.135 1.480 15.292 1.00 92.00 81 ALA A N 1
ATOM 624 C CA . ALA A 1 81 ? -2.955 0.924 15.947 1.00 92.00 81 ALA A CA 1
ATOM 625 C C . ALA A 1 81 ? -2.279 -0.141 15.071 1.00 92.00 81 ALA A C 1
ATOM 627 O O . ALA A 1 81 ? -1.060 -0.129 14.913 1.00 92.00 81 ALA A O 1
ATOM 628 N N . TYR A 1 82 ? -3.066 -1.012 14.434 1.00 89.75 82 TYR A N 1
ATOM 629 C CA . TYR A 1 82 ? -2.542 -1.991 13.482 1.00 89.75 82 TYR A CA 1
ATOM 630 C C . TYR A 1 82 ? -1.949 -1.335 12.225 1.00 89.75 82 TYR A C 1
ATOM 632 O O . TYR A 1 82 ? -0.886 -1.728 11.753 1.00 89.75 82 TYR A O 1
ATOM 640 N N . ALA A 1 83 ? -2.590 -0.294 11.686 1.00 87.88 83 ALA A N 1
ATOM 641 C CA . ALA A 1 83 ? -2.011 0.469 10.581 1.00 87.88 83 ALA A CA 1
ATOM 642 C C . ALA A 1 83 ? -0.692 1.147 10.990 1.00 87.88 83 ALA A C 1
ATOM 644 O O . ALA A 1 83 ? 0.251 1.182 10.199 1.00 87.88 83 ALA A O 1
ATOM 645 N N . GLN A 1 84 ? -0.607 1.652 12.225 1.00 89.19 84 GLN A N 1
ATOM 646 C CA . GLN A 1 84 ? 0.610 2.261 12.749 1.00 89.19 84 GLN A CA 1
ATOM 647 C C . GLN A 1 84 ? 1.739 1.242 12.910 1.00 89.19 84 GLN A C 1
ATOM 649 O O . GLN A 1 84 ? 2.854 1.531 12.486 1.00 89.19 84 GLN A O 1
ATOM 654 N N . SER A 1 85 ? 1.458 0.033 13.406 1.00 89.88 85 SER A N 1
ATOM 655 C CA . SER A 1 85 ? 2.493 -1.001 13.523 1.00 89.88 85 SER A CA 1
ATOM 656 C C . SER A 1 85 ? 3.067 -1.408 12.163 1.00 89.88 85 SER A C 1
ATOM 658 O O . SER A 1 85 ? 4.275 -1.600 12.046 1.00 89.88 85 SER A O 1
ATOM 660 N N . ILE A 1 86 ? 2.237 -1.452 11.113 1.00 86.44 86 ILE A N 1
ATOM 661 C CA . ILE A 1 86 ? 2.705 -1.672 9.736 1.00 86.44 86 ILE A CA 1
ATOM 662 C C . ILE A 1 86 ? 3.631 -0.533 9.290 1.00 86.44 86 ILE A C 1
ATOM 664 O O . ILE A 1 86 ? 4.684 -0.789 8.713 1.00 86.44 86 ILE A O 1
ATOM 668 N N . ARG A 1 87 ? 3.267 0.729 9.552 1.00 85.19 87 ARG A N 1
ATOM 669 C CA . ARG A 1 87 ? 4.109 1.888 9.200 1.00 85.19 87 ARG A CA 1
ATOM 670 C C . ARG A 1 87 ? 5.447 1.857 9.925 1.00 85.19 87 ARG A C 1
ATOM 672 O O . ARG A 1 87 ? 6.471 2.137 9.309 1.00 85.19 87 ARG A O 1
ATOM 679 N N . ASP A 1 88 ? 5.435 1.527 11.210 1.00 85.75 88 ASP A N 1
ATOM 680 C CA . ASP A 1 88 ? 6.641 1.475 12.031 1.00 85.75 88 ASP A CA 1
ATOM 681 C C . ASP A 1 88 ? 7.569 0.345 11.572 1.00 85.75 88 ASP A C 1
ATOM 683 O O . ASP A 1 88 ? 8.776 0.555 11.466 1.00 85.75 88 ASP A O 1
ATOM 687 N N . GLN A 1 89 ? 7.007 -0.808 11.197 1.00 84.00 89 GLN A N 1
ATOM 688 C CA . GLN A 1 89 ? 7.764 -1.894 10.577 1.00 84.00 89 GLN A CA 1
ATOM 689 C C . GLN A 1 89 ? 8.384 -1.458 9.240 1.00 84.00 89 GLN A C 1
ATOM 691 O O . GLN A 1 89 ? 9.580 -1.630 9.026 1.00 84.00 89 GLN A O 1
ATOM 696 N N . LEU A 1 90 ? 7.609 -0.807 8.368 1.00 80.06 90 LEU A N 1
ATOM 697 C CA . LEU A 1 90 ? 8.111 -0.322 7.079 1.00 80.06 90 LEU A CA 1
ATOM 698 C C . LEU A 1 90 ? 9.226 0.722 7.222 1.00 80.06 90 LEU A C 1
ATOM 700 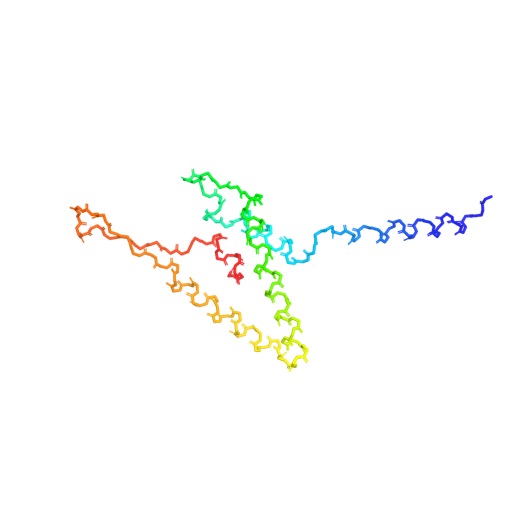O O . LEU A 1 90 ? 10.109 0.782 6.371 1.00 80.06 90 LEU A O 1
ATOM 704 N N . LYS A 1 91 ? 9.207 1.544 8.278 1.00 76.31 91 LYS A N 1
ATOM 705 C CA . LYS A 1 91 ? 10.304 2.478 8.576 1.00 76.31 91 LYS A CA 1
ATOM 706 C C . LYS A 1 91 ? 11.600 1.747 8.920 1.00 76.31 91 LYS A C 1
ATOM 708 O O . LYS A 1 91 ? 12.659 2.202 8.504 1.00 76.31 91 LYS A O 1
ATOM 713 N N . GLN A 1 92 ? 11.514 0.646 9.667 1.00 74.44 92 GLN A N 1
ATOM 714 C CA . GLN A 1 92 ? 12.679 -0.173 10.014 1.00 74.44 92 GLN A CA 1
ATOM 715 C C . GLN A 1 92 ? 13.235 -0.876 8.771 1.00 74.44 92 GLN A C 1
ATOM 717 O O . GLN A 1 92 ? 14.431 -0.791 8.504 1.00 74.44 92 GLN A O 1
ATOM 722 N N . ASP A 1 93 ? 12.357 -1.474 7.964 1.00 68.19 93 ASP A N 1
ATOM 723 C CA . ASP A 1 93 ? 12.741 -2.233 6.767 1.00 68.19 93 ASP A CA 1
ATOM 724 C C . ASP A 1 93 ? 13.252 -1.343 5.621 1.00 68.19 93 ASP A C 1
ATOM 726 O O . ASP A 1 93 ? 13.959 -1.809 4.729 1.00 68.19 93 ASP A O 1
ATOM 730 N N . ALA A 1 94 ? 12.902 -0.054 5.616 1.00 66.56 94 ALA A N 1
ATOM 731 C CA . ALA A 1 94 ? 13.343 0.880 4.586 1.00 66.56 94 ALA A CA 1
ATOM 732 C C . ALA A 1 94 ? 14.757 1.438 4.803 1.00 66.56 94 ALA A C 1
ATOM 734 O O . ALA A 1 94 ? 15.211 2.218 3.970 1.00 66.56 94 ALA A O 1
ATOM 735 N N . SER A 1 95 ? 15.444 1.060 5.886 1.00 64.81 95 SER A N 1
ATOM 736 C CA . SER A 1 95 ? 16.861 1.361 6.096 1.00 64.81 95 SER A CA 1
ATOM 737 C C . SER A 1 95 ? 17.709 0.272 5.442 1.00 64.81 95 SER A C 1
ATOM 739 O O . SER A 1 95 ? 17.864 -0.816 5.993 1.00 64.81 95 SER A O 1
ATOM 741 N N . THR A 1 96 ? 18.246 0.543 4.254 1.00 65.56 96 THR A N 1
ATOM 742 C CA . THR A 1 96 ? 19.183 -0.367 3.583 1.00 65.56 96 THR A CA 1
ATOM 743 C C . 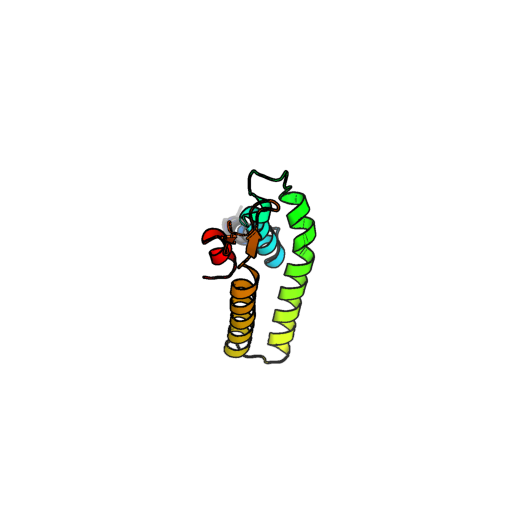THR A 1 96 ? 20.607 0.125 3.783 1.00 65.56 96 THR A C 1
ATOM 745 O O . THR A 1 96 ? 20.956 1.226 3.352 1.00 65.56 96 THR A O 1
ATOM 748 N N . ASP A 1 97 ? 21.433 -0.707 4.411 1.00 65.50 97 ASP A N 1
ATOM 749 C CA . ASP A 1 97 ? 22.872 -0.486 4.474 1.00 65.50 97 ASP A CA 1
ATOM 750 C C . ASP A 1 97 ? 23.512 -0.972 3.176 1.00 65.50 97 ASP A C 1
ATOM 752 O O . ASP A 1 97 ? 23.381 -2.133 2.776 1.00 65.50 97 ASP A O 1
ATOM 756 N N . HIS A 1 98 ? 24.206 -0.065 2.502 1.00 69.50 98 HIS A N 1
ATOM 757 C CA . HIS A 1 98 ? 24.949 -0.364 1.293 1.00 69.50 98 HIS A CA 1
ATOM 758 C C . HIS A 1 98 ? 26.444 -0.391 1.602 1.00 69.50 98 HIS A C 1
ATOM 760 O O . HIS A 1 98 ? 26.961 0.493 2.286 1.00 69.50 98 HIS A O 1
ATOM 766 N N . SER A 1 99 ? 27.148 -1.382 1.057 1.00 67.38 99 SER A N 1
ATOM 767 C CA . SER A 1 99 ? 28.609 -1.432 1.042 1.00 67.38 99 SER A CA 1
ATOM 768 C C . SER A 1 99 ? 29.102 -1.708 -0.376 1.00 67.38 99 SER A C 1
ATOM 770 O O . SER A 1 99 ? 28.548 -2.538 -1.104 1.00 67.38 99 SER A O 1
ATOM 772 N N . PHE A 1 100 ? 30.135 -0.982 -0.804 1.00 66.00 100 PHE A N 1
ATOM 773 C CA . PHE A 1 100 ? 30.778 -1.251 -2.086 1.00 66.00 100 PHE A CA 1
ATOM 774 C C . PHE A 1 100 ? 31.774 -2.403 -1.928 1.00 66.00 100 PHE A C 1
ATOM 776 O O . PHE A 1 100 ? 32.697 -2.341 -1.112 1.00 66.00 100 PHE A O 1
ATOM 783 N N . ASN A 1 101 ? 31.603 -3.466 -2.719 1.00 58.28 101 ASN A N 1
ATOM 784 C CA . ASN A 1 101 ? 32.461 -4.648 -2.663 1.00 58.28 101 ASN A CA 1
ATOM 785 C C . ASN A 1 101 ? 33.845 -4.312 -3.256 1.00 58.28 101 ASN A C 1
ATOM 787 O O . ASN A 1 101 ? 34.078 -4.447 -4.455 1.00 58.28 101 ASN A O 1
ATOM 791 N N . GLY A 1 102 ? 34.730 -3.774 -2.417 1.00 64.00 102 GLY A N 1
ATOM 792 C CA . GLY A 1 102 ? 36.042 -3.251 -2.808 1.00 64.00 102 GLY A CA 1
ATOM 793 C C . GLY A 1 102 ? 36.622 -2.237 -1.819 1.00 64.00 102 GLY A C 1
ATOM 794 O O . GLY A 1 102 ? 37.839 -2.082 -1.769 1.00 64.00 102 GLY A O 1
ATOM 795 N N . ASN A 1 103 ? 35.780 -1.602 -0.993 1.00 63.53 103 ASN A N 1
ATOM 796 C CA . ASN A 1 103 ? 36.223 -0.757 0.114 1.00 63.53 103 ASN A CA 1
ATOM 797 C C . ASN A 1 103 ? 35.264 -0.885 1.310 1.00 63.53 103 ASN A C 1
ATOM 799 O O . ASN A 1 103 ? 34.176 -0.317 1.312 1.00 63.53 103 ASN A O 1
ATOM 803 N N . ALA A 1 104 ? 35.669 -1.637 2.337 1.00 62.56 104 ALA A N 1
ATOM 804 C CA . ALA A 1 104 ? 34.835 -1.918 3.509 1.00 62.56 104 ALA A CA 1
ATOM 805 C C . ALA A 1 104 ? 34.544 -0.681 4.385 1.00 62.56 104 ALA A C 1
ATOM 807 O O . ALA A 1 104 ? 33.704 -0.766 5.276 1.00 62.56 104 ALA A O 1
ATOM 808 N N . SER A 1 105 ? 35.226 0.450 4.155 1.00 69.25 105 SER A N 1
ATOM 809 C CA . SER A 1 105 ? 34.966 1.708 4.864 1.00 69.25 105 SER A CA 1
ATOM 810 C C . SER A 1 105 ? 33.883 2.573 4.217 1.00 69.25 105 SER A C 1
ATOM 812 O O . SER A 1 105 ? 33.410 3.509 4.857 1.00 69.25 105 SER A O 1
ATOM 814 N N . ASP A 1 106 ? 33.495 2.287 2.971 1.00 66.25 106 ASP A N 1
ATOM 815 C CA . ASP A 1 106 ? 32.482 3.063 2.253 1.00 66.25 106 ASP A CA 1
ATOM 816 C C . ASP A 1 106 ? 31.107 2.430 2.471 1.00 66.25 106 ASP A C 1
ATOM 818 O O . ASP A 1 106 ? 30.616 1.630 1.668 1.00 66.25 106 ASP A O 1
ATOM 822 N N . THR A 1 107 ? 30.498 2.784 3.601 1.00 72.06 107 THR A N 1
ATOM 823 C CA . THR A 1 107 ? 29.117 2.427 3.933 1.00 72.06 107 THR A CA 1
ATOM 824 C C . THR A 1 107 ? 28.227 3.655 3.857 1.00 72.06 107 THR A C 1
ATOM 826 O O . THR A 1 107 ? 28.563 4.697 4.423 1.00 72.06 107 THR A O 1
ATOM 829 N N . TRP A 1 108 ? 27.066 3.531 3.221 1.00 73.31 108 TRP A N 1
ATOM 830 C CA . TRP A 1 108 ? 26.005 4.528 3.334 1.00 73.31 108 TRP A CA 1
ATOM 831 C C . TRP A 1 108 ? 24.674 3.839 3.598 1.00 73.31 108 TRP A C 1
ATOM 833 O O . TRP A 1 108 ? 24.384 2.776 3.050 1.00 73.31 108 TRP A O 1
ATOM 843 N N . THR A 1 109 ? 23.859 4.464 4.435 1.00 69.06 109 THR A N 1
ATOM 844 C CA . THR A 1 109 ? 22.506 4.000 4.726 1.00 69.06 109 THR A CA 1
ATOM 845 C C . THR A 1 109 ? 21.530 4.810 3.882 1.00 69.06 109 THR A C 1
ATOM 847 O O . THR A 1 109 ? 21.591 6.041 3.852 1.00 69.06 109 THR A O 1
ATOM 850 N N . SER A 1 110 ? 20.635 4.127 3.175 1.00 69.06 110 SER A N 1
ATOM 851 C CA . SER A 1 110 ? 19.517 4.751 2.468 1.00 69.06 110 SER A CA 1
ATOM 852 C C . SER A 1 110 ? 18.225 4.436 3.214 1.00 69.06 110 SER A C 1
ATOM 854 O O . SER A 1 110 ? 17.940 3.272 3.474 1.00 69.06 110 SER A O 1
ATOM 856 N N . GLY A 1 111 ? 17.478 5.474 3.596 1.00 73.69 111 GLY A N 1
ATOM 857 C CA . GLY A 1 111 ? 16.139 5.347 4.176 1.00 73.69 111 GLY A CA 1
ATOM 858 C C . GLY A 1 111 ? 15.031 5.417 3.120 1.00 73.69 111 GLY A C 1
ATOM 859 O O . GLY A 1 111 ? 15.287 5.703 1.949 1.00 73.69 111 GLY A O 1
ATOM 860 N N . MET A 1 112 ? 13.775 5.240 3.549 1.00 78.44 112 MET A N 1
ATOM 861 C CA . MET A 1 112 ? 12.607 5.517 2.703 1.00 78.44 112 MET A CA 1
ATOM 862 C C . MET A 1 112 ? 12.639 6.966 2.205 1.00 78.44 112 MET A C 1
ATOM 864 O O . MET A 1 112 ? 12.777 7.894 3.000 1.00 78.44 112 MET A O 1
ATOM 868 N N . GLU A 1 113 ? 12.447 7.167 0.901 1.00 78.69 113 GLU A N 1
ATOM 869 C CA . GLU A 1 113 ? 12.283 8.508 0.340 1.00 78.69 113 GLU A CA 1
ATOM 870 C C . GLU A 1 113 ? 11.019 9.179 0.915 1.00 78.69 113 GLU A C 1
ATOM 872 O O . GLU A 1 113 ? 9.964 8.553 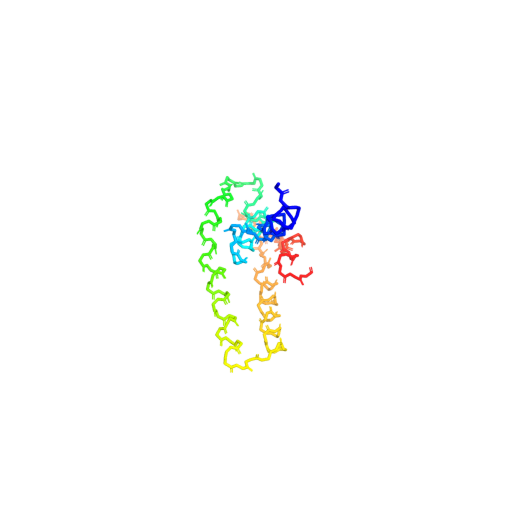1.014 1.00 78.69 113 GLU A O 1
ATOM 877 N N . GLU A 1 114 ? 11.089 10.470 1.252 1.00 81.69 114 GLU A N 1
ATOM 878 C CA . GLU A 1 114 ? 9.977 11.211 1.878 1.00 81.69 114 GLU A CA 1
ATOM 879 C C . GLU A 1 114 ? 8.678 11.149 1.051 1.00 81.69 114 GLU A C 1
ATOM 881 O O . GLU A 1 114 ? 7.593 10.930 1.587 1.00 81.69 114 GLU A O 1
ATOM 886 N N . LYS A 1 115 ? 8.780 11.222 -0.282 1.00 81.06 115 LYS A N 1
ATOM 887 C CA . LYS A 1 115 ? 7.624 11.059 -1.185 1.00 81.06 115 LYS A CA 1
ATOM 888 C C . LYS A 1 115 ? 6.983 9.667 -1.128 1.00 81.06 115 LYS A C 1
ATOM 890 O O . LYS A 1 115 ? 5.781 9.553 -1.351 1.00 81.06 115 LYS A O 1
ATOM 895 N N . ASP A 1 116 ? 7.755 8.621 -0.826 1.00 84.00 116 ASP A N 1
ATOM 896 C CA . ASP A 1 116 ? 7.221 7.269 -0.631 1.00 84.00 116 ASP A CA 1
ATOM 897 C C . ASP A 1 116 ? 6.538 7.168 0.740 1.00 84.00 116 ASP A C 1
ATOM 899 O O . ASP A 1 116 ? 5.521 6.486 0.859 1.00 84.00 116 ASP A O 1
ATOM 903 N N . ALA A 1 117 ? 7.031 7.889 1.754 1.00 82.88 117 ALA A N 1
ATOM 904 C CA . ALA A 1 117 ? 6.449 7.908 3.097 1.00 82.88 117 ALA A CA 1
ATOM 905 C C . ALA A 1 117 ? 5.008 8.460 3.114 1.00 82.88 117 ALA A C 1
ATOM 907 O O . ALA A 1 117 ? 4.154 7.920 3.826 1.00 82.88 117 ALA A O 1
ATOM 908 N N . ILE A 1 118 ? 4.704 9.443 2.256 1.00 85.12 118 ILE A N 1
ATOM 909 C CA . ILE A 1 118 ? 3.350 10.004 2.073 1.00 85.12 118 ILE A CA 1
ATOM 910 C C . ILE A 1 118 ? 2.338 8.917 1.676 1.00 85.12 118 ILE A C 1
ATOM 912 O O . ILE A 1 118 ? 1.188 8.938 2.119 1.00 85.12 118 ILE A O 1
ATOM 916 N N . LEU A 1 119 ? 2.753 7.911 0.894 1.00 85.00 119 LEU A N 1
ATOM 917 C CA . LEU A 1 119 ? 1.873 6.806 0.483 1.00 85.00 119 LEU A CA 1
ATOM 918 C C . LEU A 1 119 ? 1.405 5.948 1.662 1.00 85.00 119 LEU A C 1
ATOM 920 O O . LEU A 1 119 ? 0.403 5.240 1.552 1.00 85.00 119 LEU A O 1
ATOM 924 N N . PHE A 1 120 ? 2.109 6.032 2.788 1.00 82.06 120 PHE A N 1
ATOM 925 C CA . PHE A 1 120 ? 1.779 5.334 4.021 1.00 82.06 120 PHE A CA 1
ATOM 926 C C . PHE A 1 120 ? 1.113 6.249 5.057 1.00 82.06 120 PHE A C 1
ATOM 928 O O . PHE A 1 120 ? 0.744 5.763 6.125 1.00 82.06 120 PHE A O 1
ATOM 935 N N . GLY A 1 121 ? 0.868 7.525 4.741 1.00 74.69 121 GLY A N 1
ATOM 936 C CA . GLY A 1 121 ? 0.200 8.486 5.625 1.00 74.69 121 GLY A CA 1
ATOM 937 C C . GLY A 1 121 ? 1.119 9.115 6.669 1.00 74.69 121 GLY A C 1
ATOM 938 O O . GLY A 1 121 ? 0.664 9.350 7.790 1.00 74.69 121 GLY A O 1
ATOM 939 N N . GLN A 1 122 ? 2.392 9.307 6.313 1.00 60.47 122 GLN A N 1
ATOM 940 C CA . GLN A 1 122 ? 3.323 10.177 7.034 1.00 60.47 122 GLN A CA 1
ATOM 941 C C . GLN A 1 122 ? 3.236 11.614 6.527 1.00 60.47 122 GLN A C 1
ATOM 943 O O . GLN A 1 122 ? 2.892 11.788 5.335 1.00 60.47 122 GLN A O 1
#

InterPro domains:
  IPR061330 Exc2 lipoprotein-like [NF033828] (6-122)

pLDDT: mean 78.46, std 14.16, range [47.12, 96.38]

Radius of gyration: 22.19 Å; Cα contacts (8 Å, |Δi|>4): 77; chains: 1; bounding box: 81×29×41 Å

Mean predicted aligned error: 11.8 Å

Secondary structure (DSSP, 8-state):
--HHHHHHHHHHHHHGGG--SS-HHHHHHHHHHHH-HHHH-TTS---HHHHHHHHHHHHHHHHHHHHHHHHTT--HHHHHHHHHHHHHHHHHHT-EEEE-TT-TT-EEEE---HHHHHTTT-

Foldseek 3Di:
DDCVVVVVVVVVVVVVVPPPVDDPLLVLLLVLLVQACVQVPPVDPHDSVVSSVVCSVVSVVVVVVVVVCVVVVPDPVNVVVVLVVVLVVLQVVQWDWDDDPPDRVDIDTGGGDPSNSVSSPD